Protein AF-A0A2V9H4G2-F1 (afdb_monomer_lite)

pLDDT: mean 88.77, std 8.08, range [62.53, 97.25]

Radius of gyration: 15.96 Å; chains: 1; bounding box: 32×24×52 Å

Structure (mmCIF, N/CA/C/O backbone):
data_AF-A0A2V9H4G2-F1
#
_entry.id   AF-A0A2V9H4G2-F1
#
loop_
_atom_site.group_PDB
_atom_site.id
_atom_site.type_symbol
_atom_site.label_atom_id
_atom_site.label_alt_id
_atom_site.label_comp_id
_atom_site.label_asym_id
_atom_site.label_entity_id
_atom_site.label_seq_id
_atom_site.pdbx_PDB_ins_code
_atom_site.Cartn_x
_atom_site.Cartn_y
_atom_site.Cartn_z
_atom_site.occupancy
_atom_site.B_iso_or_equiv
_atom_site.auth_seq_id
_atom_site.auth_comp_id
_atom_site.auth_asym_id
_atom_site.auth_atom_id
_atom_site.pdbx_PDB_model_num
ATOM 1 N N . MET A 1 1 ? -12.308 1.323 2.453 1.00 88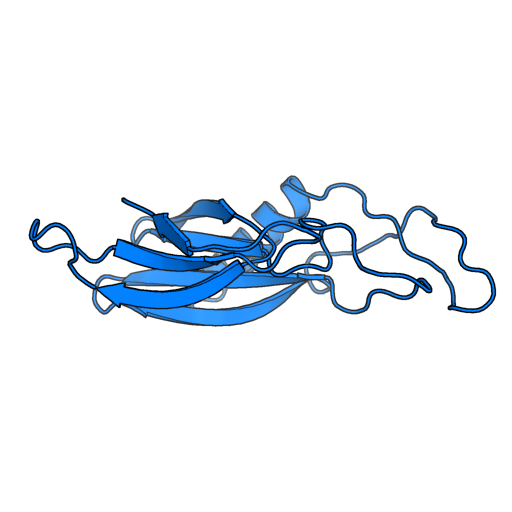.06 1 MET A N 1
ATOM 2 C CA . MET A 1 1 ? -11.497 2.512 2.791 1.00 88.06 1 MET A CA 1
ATOM 3 C C . MET A 1 1 ? -12.096 3.705 2.053 1.00 88.06 1 MET A C 1
ATOM 5 O O . MET A 1 1 ? -12.467 3.502 0.902 1.00 88.06 1 MET A O 1
ATOM 9 N N . PRO A 1 2 ? -12.248 4.880 2.686 1.00 91.94 2 PRO A N 1
ATOM 10 C CA . PRO A 1 2 ? -12.773 6.087 2.036 1.00 91.94 2 PRO A CA 1
ATOM 11 C C . PRO A 1 2 ? -11.920 6.566 0.848 1.00 91.94 2 PRO A C 1
ATOM 13 O O . PRO A 1 2 ? -10.700 6.382 0.845 1.00 91.94 2 PRO A O 1
ATOM 16 N N . SER A 1 3 ? -12.554 7.201 -0.143 1.00 92.62 3 SER A N 1
ATOM 17 C CA . SER A 1 3 ? -11.916 7.692 -1.380 1.00 92.62 3 SER A CA 1
ATOM 18 C C . SER A 1 3 ? -10.812 8.718 -1.133 1.00 92.62 3 SER A C 1
ATOM 20 O O . SER A 1 3 ? -9.764 8.685 -1.772 1.00 92.62 3 SER A O 1
ATOM 22 N N . GLU A 1 4 ? -11.022 9.603 -0.171 1.00 94.19 4 GLU A N 1
ATOM 23 C CA . GLU A 1 4 ? -10.087 10.644 0.237 1.00 94.19 4 GLU A CA 1
ATOM 24 C C . GLU A 1 4 ? -8.793 10.055 0.813 1.00 94.19 4 GLU A C 1
ATOM 26 O O . GLU A 1 4 ? -7.707 10.554 0.519 1.00 94.19 4 GLU A O 1
ATOM 31 N N . ILE A 1 5 ? -8.877 8.935 1.543 1.00 95.25 5 ILE A N 1
ATOM 32 C CA . ILE A 1 5 ? -7.691 8.223 2.039 1.00 95.25 5 ILE A CA 1
ATOM 33 C C . ILE A 1 5 ? -6.940 7.560 0.880 1.00 95.25 5 ILE A C 1
ATOM 35 O O . ILE A 1 5 ? -5.713 7.607 0.840 1.00 95.25 5 ILE A O 1
ATOM 39 N N . ILE A 1 6 ? -7.658 6.987 -0.092 1.00 95.25 6 ILE A N 1
ATOM 40 C CA . ILE A 1 6 ? -7.056 6.401 -1.300 1.00 95.25 6 ILE A CA 1
ATOM 41 C C . ILE A 1 6 ? -6.267 7.462 -2.079 1.00 95.25 6 ILE A C 1
ATOM 43 O O . ILE A 1 6 ? -5.115 7.224 -2.446 1.00 95.25 6 ILE A O 1
ATOM 47 N N . ALA A 1 7 ? -6.856 8.640 -2.294 1.00 95.44 7 ALA A N 1
ATOM 48 C CA . ALA A 1 7 ? -6.190 9.753 -2.967 1.00 95.44 7 ALA A CA 1
ATOM 49 C C . ALA A 1 7 ? -4.950 10.228 -2.188 1.00 95.44 7 ALA A C 1
ATOM 51 O O . ALA A 1 7 ? -3.868 10.357 -2.760 1.00 95.44 7 ALA A O 1
ATOM 52 N N . ALA A 1 8 ? -5.068 10.403 -0.868 1.00 95.94 8 ALA A N 1
ATOM 53 C CA . ALA A 1 8 ? -3.948 10.812 -0.023 1.00 95.94 8 ALA A CA 1
ATOM 54 C C . ALA A 1 8 ? -2.801 9.780 -0.013 1.00 95.94 8 ALA A C 1
ATOM 56 O O . ALA A 1 8 ? -1.629 10.153 -0.080 1.00 95.94 8 ALA A O 1
ATOM 57 N N . LEU A 1 9 ? -3.116 8.481 0.007 1.00 97.00 9 LEU A N 1
ATOM 58 C CA . LEU A 1 9 ? -2.132 7.400 -0.104 1.00 97.00 9 LEU A CA 1
ATOM 59 C C . LEU A 1 9 ? -1.386 7.448 -1.445 1.00 97.00 9 LEU A C 1
ATOM 61 O O . LEU A 1 9 ? -0.155 7.398 -1.472 1.00 97.00 9 LEU A O 1
ATOM 65 N N . ARG A 1 10 ? -2.110 7.618 -2.559 1.00 96.12 10 ARG A N 1
ATOM 66 C CA . ARG A 1 10 ? -1.514 7.779 -3.898 1.00 96.12 10 ARG A CA 1
ATOM 67 C C . ARG A 1 10 ? -0.588 8.990 -3.974 1.00 96.12 10 ARG A C 1
ATOM 69 O O . ARG A 1 10 ? 0.525 8.863 -4.486 1.00 96.12 10 ARG A O 1
ATOM 76 N N . GLN A 1 11 ? -0.978 10.117 -3.384 1.00 95.06 11 GLN A N 1
ATOM 77 C CA . GLN A 1 11 ? -0.121 11.301 -3.285 1.00 95.06 11 GLN A CA 1
ATOM 78 C C . GLN A 1 11 ? 1.156 11.034 -2.473 1.00 95.06 11 GLN A C 1
ATOM 80 O O . GLN A 1 11 ? 2.244 11.434 -2.893 1.00 95.06 11 GLN A O 1
ATOM 85 N N . GLN A 1 12 ? 1.065 10.331 -1.337 1.00 95.75 12 GLN A N 1
ATOM 86 C CA . GLN A 1 12 ? 2.240 9.973 -0.529 1.00 95.75 12 GLN A CA 1
ATOM 87 C C . GLN A 1 12 ? 3.194 9.042 -1.284 1.00 95.75 12 GLN A C 1
ATOM 89 O O . GLN A 1 12 ? 4.409 9.262 -1.281 1.00 95.75 12 GLN A O 1
ATOM 94 N N . PHE A 1 13 ? 2.657 8.046 -1.988 1.00 95.75 13 PHE A N 1
ATOM 95 C CA . PHE A 1 13 ? 3.443 7.169 -2.851 1.00 95.75 13 PHE A CA 1
ATOM 96 C C . PHE A 1 13 ? 4.144 7.967 -3.960 1.00 95.75 13 PHE A C 1
ATOM 98 O O . PHE A 1 13 ? 5.362 7.864 -4.125 1.00 95.75 13 PHE A O 1
ATOM 105 N N . ARG A 1 14 ? 3.411 8.837 -4.672 1.00 93.62 14 ARG A N 1
ATOM 106 C CA . ARG A 1 14 ? 3.962 9.682 -5.745 1.00 93.62 14 ARG A CA 1
ATOM 107 C C . ARG A 1 14 ? 5.051 10.623 -5.233 1.00 93.62 14 ARG A C 1
ATOM 109 O O . ARG A 1 14 ? 6.053 10.834 -5.916 1.00 93.62 14 ARG A O 1
ATOM 116 N N . LYS A 1 15 ? 4.881 11.164 -4.021 1.00 93.44 15 LYS A N 1
ATOM 117 C CA . LYS A 1 15 ? 5.867 12.027 -3.357 1.00 93.44 15 LYS A CA 1
ATOM 118 C C . LYS A 1 15 ? 7.167 11.285 -3.049 1.00 93.44 15 LYS A C 1
ATOM 120 O O . LYS A 1 15 ? 8.227 11.898 -3.187 1.00 93.44 15 LYS A O 1
ATOM 125 N N . LYS A 1 16 ? 7.089 10.008 -2.649 1.00 92.81 16 LYS A N 1
ATOM 126 C CA . LYS A 1 16 ? 8.251 9.137 -2.398 1.00 92.81 16 LYS A CA 1
ATOM 127 C C . LYS A 1 16 ? 8.951 8.750 -3.705 1.00 92.81 16 LYS A C 1
ATOM 129 O O . LYS A 1 16 ? 10.169 8.852 -3.788 1.00 92.81 16 LYS A O 1
ATOM 134 N N . PHE A 1 17 ? 8.189 8.398 -4.739 1.00 92.69 17 PHE A N 1
ATOM 135 C CA . PHE A 1 17 ? 8.709 7.935 -6.029 1.00 92.69 17 PHE A CA 1
ATOM 136 C C . PHE A 1 17 ? 8.462 8.954 -7.151 1.00 92.69 17 PHE A C 1
ATOM 138 O O . PHE A 1 17 ? 7.720 8.704 -8.097 1.00 92.69 17 PHE A O 1
ATOM 145 N N . ARG A 1 18 ? 9.058 10.147 -7.067 1.00 90.44 18 ARG A N 1
ATOM 146 C CA . ARG A 1 18 ? 8.804 11.236 -8.041 1.00 90.44 18 ARG A CA 1
ATOM 147 C C . ARG A 1 18 ? 9.167 10.878 -9.483 1.00 90.44 18 ARG A C 1
ATOM 149 O O . ARG A 1 18 ? 8.488 11.305 -10.416 1.00 90.44 18 ARG A O 1
ATOM 156 N N . SER A 1 19 ? 10.185 10.060 -9.651 1.00 86.00 19 SER A N 1
ATOM 157 C CA . SER A 1 19 ? 10.588 9.458 -10.913 1.00 86.00 19 SER A CA 1
ATOM 158 C C . SER A 1 19 ? 10.747 7.966 -10.683 1.00 86.00 19 SER A C 1
ATOM 160 O O . SER A 1 19 ? 11.181 7.549 -9.609 1.00 86.00 19 SER A O 1
ATOM 162 N N . ILE A 1 20 ? 10.362 7.179 -11.676 1.00 89.50 20 ILE A N 1
ATOM 163 C CA . ILE A 1 20 ? 10.607 5.742 -11.701 1.00 89.50 20 ILE A CA 1
ATOM 164 C C . ILE A 1 20 ? 11.228 5.414 -13.050 1.00 89.50 20 ILE A C 1
ATOM 166 O O . ILE A 1 20 ? 10.918 6.080 -14.041 1.00 89.50 20 ILE A O 1
ATOM 170 N N . ASP A 1 21 ? 12.061 4.386 -13.077 1.00 89.25 21 ASP A N 1
ATOM 171 C CA . ASP A 1 21 ? 12.600 3.838 -14.312 1.00 89.25 21 ASP A CA 1
ATOM 172 C C . ASP A 1 21 ? 11.937 2.495 -14.604 1.00 89.25 21 ASP A C 1
ATOM 174 O O . ASP A 1 21 ? 11.600 1.735 -13.694 1.00 89.25 21 ASP A O 1
ATOM 178 N N . ASN A 1 22 ? 11.708 2.216 -15.881 1.00 90.00 22 ASN A N 1
ATOM 179 C CA . ASN A 1 22 ? 11.179 0.937 -16.343 1.00 90.00 22 ASN A CA 1
ATOM 180 C C . ASN A 1 22 ? 11.726 0.637 -17.742 1.00 90.00 22 ASN A C 1
ATOM 182 O O . ASN A 1 22 ? 12.223 1.532 -18.433 1.00 90.00 22 ASN A O 1
ATOM 186 N N . CYS A 1 23 ? 11.611 -0.612 -18.179 1.00 89.25 23 CYS A N 1
ATOM 187 C CA . CYS A 1 23 ? 11.920 -0.978 -19.555 1.00 89.25 23 CYS A CA 1
ATOM 188 C C . CYS A 1 23 ? 10.699 -0.846 -20.461 1.00 89.25 23 CYS A C 1
ATOM 190 O O . CYS A 1 23 ? 9.543 -0.959 -20.047 1.00 89.25 23 CYS A O 1
ATOM 192 N N . ARG A 1 24 ? 10.965 -0.624 -21.749 1.00 86.62 24 ARG A N 1
ATOM 193 C CA . ARG A 1 24 ? 9.924 -0.634 -22.779 1.00 86.62 24 ARG A CA 1
ATOM 194 C C . ARG A 1 24 ? 9.389 -2.047 -23.013 1.00 86.62 24 ARG A C 1
ATOM 196 O O . ARG A 1 24 ? 8.180 -2.222 -23.159 1.00 86.62 24 ARG A O 1
ATOM 203 N N . ASN A 1 25 ? 10.294 -3.018 -23.077 1.00 84.19 25 ASN A N 1
ATOM 204 C CA . ASN A 1 25 ? 10.036 -4.442 -23.237 1.00 84.19 25 ASN A CA 1
ATOM 205 C C . ASN A 1 25 ? 11.227 -5.250 -22.690 1.00 84.19 25 ASN A C 1
ATOM 207 O O . ASN A 1 25 ? 12.287 -4.684 -22.405 1.00 84.19 25 ASN A O 1
ATOM 211 N N . LEU A 1 26 ? 11.020 -6.562 -22.565 1.00 82.69 26 LEU A N 1
ATOM 212 C CA . LEU A 1 26 ? 12.012 -7.504 -22.045 1.00 82.69 26 LEU A CA 1
ATOM 213 C C . LEU A 1 26 ? 13.249 -7.607 -22.951 1.00 82.69 26 LEU A C 1
ATOM 215 O O . LEU A 1 26 ? 14.351 -7.752 -22.442 1.00 82.69 26 LEU A O 1
ATOM 219 N N . ASP A 1 27 ? 13.077 -7.478 -24.270 1.00 83.31 27 ASP A N 1
ATOM 220 C CA . ASP A 1 27 ? 14.163 -7.661 -25.243 1.00 83.31 27 ASP A CA 1
ATOM 221 C C . ASP A 1 27 ? 15.198 -6.528 -25.202 1.00 83.31 27 ASP A C 1
ATOM 223 O O . ASP A 1 27 ? 16.396 -6.764 -25.330 1.00 83.31 27 ASP A O 1
ATOM 227 N N . GLU A 1 28 ? 14.743 -5.279 -25.049 1.00 85.88 28 GLU A N 1
ATOM 228 C CA . GLU A 1 28 ? 15.626 -4.113 -24.980 1.00 85.88 28 GLU A CA 1
ATOM 229 C C . GLU A 1 28 ? 16.337 -4.049 -23.624 1.00 85.88 28 GLU A C 1
ATOM 231 O O . GLU A 1 28 ? 17.509 -3.699 -23.570 1.00 85.88 28 GLU A O 1
ATOM 236 N N . ASN A 1 29 ? 15.623 -4.359 -22.536 1.00 86.06 29 ASN A N 1
ATOM 237 C CA . ASN A 1 29 ? 16.107 -4.359 -21.151 1.00 86.06 29 ASN A CA 1
ATOM 238 C C . ASN A 1 29 ? 16.941 -3.126 -20.718 1.00 86.06 29 ASN A C 1
ATOM 240 O O . ASN A 1 29 ? 17.808 -3.209 -19.851 1.00 86.06 29 ASN A O 1
ATOM 244 N N . VAL A 1 30 ? 16.683 -1.955 -21.310 1.00 87.62 30 VAL A N 1
ATOM 245 C CA . VAL A 1 30 ? 17.318 -0.686 -20.924 1.00 87.62 30 VAL A CA 1
ATOM 246 C C . VAL A 1 30 ? 16.343 0.135 -20.087 1.00 87.62 30 VAL A C 1
ATOM 248 O O . VAL A 1 30 ? 15.248 0.469 -20.551 1.00 87.62 30 VAL A O 1
ATOM 251 N N . LEU A 1 31 ? 16.740 0.462 -18.856 1.00 87.69 31 LEU A N 1
ATOM 252 C CA . LEU A 1 31 ? 15.970 1.326 -17.962 1.00 87.69 31 LEU A CA 1
ATOM 253 C C . LEU A 1 31 ? 15.886 2.744 -18.527 1.00 87.69 31 LEU A C 1
ATOM 255 O O . LEU A 1 31 ? 16.892 3.344 -18.910 1.00 87.69 31 LEU A O 1
ATOM 259 N N . LYS A 1 32 ? 14.667 3.280 -18.578 1.00 89.50 32 LYS A N 1
ATOM 260 C CA . LYS A 1 32 ? 14.387 4.647 -19.018 1.00 89.50 32 LYS A CA 1
ATOM 261 C C . LYS A 1 32 ? 13.397 5.313 -18.065 1.00 89.50 32 LYS A C 1
ATOM 263 O O . LYS A 1 32 ? 12.527 4.611 -17.538 1.00 89.50 32 LYS A O 1
ATOM 268 N N . PRO A 1 33 ? 13.454 6.652 -17.932 1.00 90.31 33 PRO A N 1
ATOM 269 C CA . PRO A 1 33 ? 12.462 7.396 -17.174 1.00 90.31 33 PRO A CA 1
ATOM 270 C C . PRO A 1 33 ? 11.053 7.061 -17.650 1.00 90.31 33 PRO A C 1
ATOM 272 O O . PRO A 1 33 ? 10.734 7.182 -18.835 1.00 90.31 33 PRO A O 1
ATOM 275 N N . TRP A 1 34 ? 10.209 6.646 -16.714 1.00 88.44 34 TRP A N 1
ATOM 276 C CA . TRP A 1 34 ? 8.845 6.231 -16.987 1.00 88.44 34 TRP A CA 1
ATOM 277 C C . TRP A 1 34 ? 7.860 7.192 -16.330 1.00 88.44 34 TRP A C 1
ATOM 279 O O . TRP A 1 34 ? 7.847 7.400 -15.113 1.00 88.44 34 TRP A O 1
ATOM 289 N N . LEU A 1 35 ? 7.013 7.795 -17.160 1.00 87.38 35 LEU A N 1
ATOM 290 C CA . LEU A 1 35 ? 5.953 8.674 -16.690 1.00 87.38 35 LEU A CA 1
ATOM 291 C C . LEU A 1 35 ? 4.799 7.838 -16.142 1.00 87.38 35 LEU A C 1
ATOM 293 O O . LEU A 1 35 ? 4.377 6.856 -16.750 1.00 87.38 35 LEU A O 1
ATOM 297 N N . TYR A 1 36 ? 4.286 8.245 -14.986 1.00 88.94 36 TYR A N 1
ATOM 298 C CA . TYR A 1 36 ? 3.118 7.627 -14.376 1.00 88.94 36 TYR A CA 1
ATOM 299 C C . TYR A 1 36 ? 2.323 8.650 -13.557 1.00 88.94 36 TYR A C 1
ATOM 301 O O . TYR A 1 36 ? 2.882 9.634 -13.042 1.00 88.94 36 TYR A O 1
ATOM 309 N N . CYS A 1 37 ? 1.014 8.426 -13.465 1.00 89.31 37 CYS A N 1
ATOM 310 C CA . CYS A 1 37 ? 0.082 9.243 -12.692 1.00 89.31 37 CYS A CA 1
ATOM 311 C C . CYS A 1 37 ? -0.322 8.558 -11.374 1.00 89.31 37 CYS A C 1
ATOM 313 O O . CYS A 1 37 ? 0.259 7.562 -10.958 1.00 89.31 37 CYS A O 1
ATOM 315 N N . GLU A 1 38 ? -1.285 9.121 -10.652 1.00 88.62 38 GLU A N 1
ATOM 316 C CA . GLU A 1 38 ? -1.764 8.528 -9.399 1.00 88.62 38 GLU A CA 1
ATOM 317 C C . GLU A 1 38 ? -2.652 7.299 -9.632 1.00 88.62 38 GLU A C 1
ATOM 319 O O . GLU A 1 38 ? -2.614 6.356 -8.843 1.00 88.62 38 GLU A O 1
ATOM 324 N N . ASP A 1 39 ? -3.405 7.269 -10.734 1.00 88.19 39 ASP A N 1
ATOM 325 C CA . ASP A 1 39 ? -4.282 6.140 -11.089 1.00 88.19 39 ASP A CA 1
ATOM 326 C C . ASP A 1 39 ? -3.511 4.888 -11.504 1.00 88.19 39 ASP A C 1
ATOM 328 O O . ASP A 1 39 ? -3.997 3.766 -11.386 1.00 88.19 39 ASP A O 1
ATOM 332 N N . ASP A 1 40 ? -2.265 5.093 -11.899 1.00 89.88 40 ASP A N 1
ATOM 333 C CA . ASP A 1 40 ? -1.274 4.066 -12.154 1.00 89.88 40 ASP A CA 1
ATOM 334 C C . ASP A 1 40 ? -0.810 3.340 -10.870 1.00 89.88 40 ASP A C 1
ATOM 336 O O . ASP A 1 40 ? -0.209 2.259 -10.924 1.00 89.88 40 ASP A O 1
ATOM 340 N N . ILE A 1 41 ? -1.063 3.912 -9.695 1.00 93.62 41 ILE A N 1
ATOM 341 C CA . ILE A 1 41 ? -0.664 3.331 -8.415 1.00 93.62 41 ILE A CA 1
ATOM 342 C C . ILE A 1 41 ? -1.775 2.396 -7.935 1.00 93.62 41 ILE A C 1
ATOM 344 O O . ILE A 1 41 ? -2.902 2.814 -7.636 1.00 93.62 41 ILE A O 1
ATOM 348 N N . SER A 1 42 ? -1.435 1.113 -7.833 1.00 92.94 42 SER A N 1
ATOM 349 C CA . SER A 1 42 ? -2.342 0.086 -7.338 1.00 92.94 42 SER A CA 1
ATOM 350 C C . SER A 1 42 ? -2.321 0.030 -5.814 1.00 92.94 42 SER A C 1
ATOM 352 O O . SER A 1 42 ? -1.265 0.137 -5.186 1.00 92.94 42 SER A O 1
ATOM 354 N N . ILE A 1 43 ? -3.503 -0.162 -5.233 1.00 93.44 43 ILE A N 1
ATOM 355 C CA . ILE A 1 43 ? -3.666 -0.541 -3.832 1.00 93.44 43 ILE A CA 1
ATOM 356 C C . ILE A 1 43 ? -3.968 -2.035 -3.826 1.00 93.44 43 ILE A C 1
ATOM 358 O O . ILE A 1 43 ? -4.941 -2.476 -4.436 1.00 93.44 43 ILE A O 1
ATOM 362 N N . GLY A 1 44 ? -3.086 -2.803 -3.194 1.00 92.44 44 GLY A N 1
ATOM 363 C CA . GLY A 1 44 ? -3.208 -4.245 -3.049 1.00 92.44 44 GLY A CA 1
ATOM 364 C C . GLY A 1 44 ? -4.040 -4.594 -1.822 1.00 92.44 44 GLY A C 1
ATOM 365 O O . GLY A 1 44 ? -5.231 -4.295 -1.739 1.00 92.44 44 GLY A O 1
ATOM 366 N N . LYS A 1 45 ? -3.407 -5.251 -0.850 1.00 94.50 45 LYS A N 1
ATOM 367 C CA . LYS A 1 45 ? -4.062 -5.630 0.402 1.00 94.50 45 LYS A CA 1
ATOM 368 C C . LYS A 1 45 ? -4.348 -4.417 1.276 1.00 94.50 45 LYS A C 1
ATOM 370 O O . LYS A 1 45 ? -3.531 -3.507 1.396 1.00 94.50 45 LYS A O 1
ATOM 375 N N . VAL A 1 46 ? -5.499 -4.453 1.937 1.00 95.88 46 VAL A N 1
ATOM 376 C CA . VAL A 1 46 ? -5.918 -3.438 2.899 1.00 95.88 46 VAL A CA 1
ATOM 377 C C . VAL A 1 46 ? -6.515 -4.123 4.117 1.00 95.88 46 VAL A C 1
ATOM 379 O O . VAL A 1 46 ? -7.387 -4.979 3.981 1.00 95.88 46 VAL A O 1
ATOM 382 N N . TYR A 1 47 ? -6.094 -3.687 5.298 1.00 95.19 47 TYR A N 1
ATOM 383 C CA . TYR A 1 47 ? -6.660 -4.092 6.578 1.00 95.19 47 TYR A CA 1
ATOM 384 C C . TYR A 1 47 ? -7.204 -2.869 7.303 1.00 95.19 47 TYR A C 1
ATOM 386 O O . TYR A 1 47 ? -6.670 -1.768 7.164 1.00 95.19 47 TYR A O 1
ATOM 394 N N . CYS A 1 48 ? -8.281 -3.063 8.056 1.00 94.56 48 CYS A N 1
ATOM 395 C CA . CYS A 1 48 ? -8.953 -2.011 8.802 1.00 94.56 48 CYS A CA 1
ATOM 396 C C . CYS A 1 48 ? -9.173 -2.472 10.242 1.00 94.56 48 CYS A C 1
ATOM 398 O O . CYS A 1 48 ? -9.583 -3.612 10.461 1.00 94.56 48 CYS A O 1
ATOM 400 N N . SER A 1 49 ? -8.942 -1.590 11.213 1.00 92.19 49 SER A N 1
ATOM 401 C CA . SER A 1 49 ? -9.342 -1.829 12.600 1.00 92.19 49 SER A CA 1
ATOM 402 C C . SER A 1 49 ? -10.688 -1.176 12.907 1.00 92.19 49 SER A C 1
ATOM 404 O O . SER A 1 49 ? -11.071 -0.172 12.307 1.00 92.19 49 SER A O 1
ATOM 406 N N . GLN A 1 50 ? -11.380 -1.680 13.930 1.00 89.25 50 GLN A N 1
ATOM 407 C CA . GLN A 1 50 ? -12.618 -1.065 14.428 1.00 89.25 50 GLN A CA 1
ATOM 408 C C . GLN A 1 50 ? -12.413 0.368 14.953 1.00 89.25 50 GLN A C 1
ATOM 410 O O . GLN A 1 50 ? -13.368 1.127 15.066 1.00 89.25 50 GLN A O 1
ATOM 415 N N . LYS A 1 51 ? -11.165 0.750 15.258 1.00 90.62 51 LYS A N 1
ATOM 416 C CA . LYS A 1 51 ? -10.794 2.085 15.744 1.00 90.62 51 LYS A CA 1
ATOM 417 C C . LYS A 1 51 ? -10.434 3.056 14.610 1.00 90.62 51 LYS A C 1
ATOM 419 O O . LYS A 1 51 ? -9.917 4.126 14.901 1.00 90.62 51 LYS A O 1
ATOM 424 N N . GLY A 1 52 ? -10.659 2.689 13.344 1.00 92.56 52 GLY A N 1
ATOM 425 C CA . GLY A 1 52 ? -10.416 3.557 12.184 1.00 92.56 52 GLY A CA 1
ATOM 426 C C . GLY A 1 52 ? -8.972 3.568 11.671 1.00 92.56 52 GLY A C 1
ATOM 427 O O . GLY A 1 52 ? -8.596 4.489 10.953 1.00 92.56 52 GLY A O 1
ATOM 428 N N . TRP A 1 53 ? -8.158 2.573 12.038 1.00 94.75 53 TRP A N 1
ATOM 429 C CA . TRP A 1 53 ? -6.819 2.401 11.461 1.00 94.75 53 TRP A CA 1
ATOM 430 C C . TRP A 1 53 ? -6.903 1.697 10.122 1.00 94.75 53 TRP A C 1
ATOM 432 O O . TRP A 1 53 ? -7.659 0.733 10.004 1.00 94.75 53 TRP A O 1
ATOM 442 N N . PHE A 1 54 ? -6.058 2.092 9.171 1.00 96.38 54 PHE A N 1
ATOM 443 C CA . PHE A 1 54 ? -5.838 1.322 7.950 1.00 96.38 54 PHE A CA 1
ATOM 444 C C . PHE A 1 54 ? -4.375 0.925 7.806 1.00 96.38 54 PHE A C 1
ATOM 446 O O . PHE A 1 54 ? -3.481 1.709 8.104 1.00 96.38 54 PHE A O 1
ATOM 453 N N . VAL A 1 55 ? -4.140 -0.278 7.294 1.00 96.94 55 VAL A N 1
ATOM 454 C CA . VAL A 1 55 ? -2.829 -0.728 6.818 1.00 96.94 55 VAL A CA 1
ATOM 455 C C . VAL A 1 55 ? -3.004 -1.099 5.355 1.00 96.94 55 VAL A C 1
ATOM 457 O O . VAL A 1 55 ? -3.849 -1.936 5.039 1.00 96.94 55 VAL A O 1
ATOM 460 N N . ALA A 1 56 ? -2.263 -0.448 4.463 1.00 97.25 56 ALA A N 1
ATOM 461 C CA . ALA A 1 56 ? -2.443 -0.571 3.023 1.00 97.25 56 ALA A CA 1
ATOM 462 C C . ALA A 1 56 ? -1.127 -0.900 2.318 1.00 97.25 56 ALA A C 1
ATOM 464 O O . ALA A 1 56 ? -0.102 -0.260 2.553 1.00 97.25 56 ALA A O 1
ATOM 465 N N . GLU A 1 57 ? -1.191 -1.882 1.427 1.00 96.19 57 GLU A N 1
ATOM 466 C CA . GLU A 1 57 ? -0.143 -2.214 0.471 1.00 96.19 57 GLU A CA 1
ATOM 467 C C . GLU A 1 57 ? -0.342 -1.389 -0.801 1.00 96.19 57 GLU A C 1
ATOM 469 O O . GLU A 1 57 ? -1.427 -1.384 -1.388 1.00 96.19 57 GLU A O 1
ATOM 474 N N . MET A 1 58 ? 0.713 -0.730 -1.258 1.00 95.38 58 MET A N 1
ATOM 475 C CA . MET A 1 58 ? 0.738 0.030 -2.499 1.00 95.38 58 MET A CA 1
ATOM 476 C C . MET A 1 58 ? 1.873 -0.449 -3.393 1.00 95.38 58 MET A C 1
ATOM 478 O O . MET A 1 58 ? 2.949 -0.778 -2.903 1.00 95.38 58 MET A O 1
ATOM 482 N N . LYS A 1 59 ? 1.661 -0.445 -4.707 1.00 92.19 59 LYS A N 1
ATOM 483 C CA . LYS A 1 59 ? 2.726 -0.690 -5.689 1.00 92.19 59 LYS A CA 1
ATOM 484 C C . LYS A 1 59 ? 2.370 -0.102 -7.043 1.00 92.19 59 LYS A C 1
ATOM 486 O O . LYS A 1 59 ? 1.188 0.022 -7.387 1.00 92.19 59 LYS A O 1
ATOM 491 N N . ARG A 1 60 ? 3.380 0.205 -7.850 1.00 88.75 60 ARG A N 1
ATOM 492 C CA . ARG A 1 60 ? 3.175 0.460 -9.272 1.00 88.75 60 ARG A CA 1
ATOM 493 C C . ARG A 1 60 ? 2.873 -0.862 -9.975 1.00 88.75 60 ARG A C 1
ATOM 495 O O . ARG A 1 60 ? 3.553 -1.862 -9.760 1.00 88.75 60 ARG A O 1
ATOM 502 N N . ALA A 1 61 ? 1.831 -0.862 -10.800 1.00 69.00 61 ALA A N 1
ATOM 503 C CA . ALA A 1 61 ? 1.542 -1.993 -11.666 1.00 69.00 61 ALA A CA 1
ATOM 504 C C . ALA A 1 61 ? 2.639 -2.147 -12.737 1.00 69.00 61 ALA A C 1
ATOM 506 O O . ALA A 1 61 ? 3.090 -1.153 -13.299 1.00 69.00 61 ALA A O 1
ATOM 507 N N . GLU A 1 62 ? 3.009 -3.399 -13.018 1.00 80.06 62 GLU A N 1
ATOM 508 C CA . GLU A 1 62 ? 3.865 -3.838 -14.134 1.00 80.06 62 GLU A CA 1
ATOM 509 C C . GLU A 1 62 ? 5.325 -3.344 -14.129 1.00 80.06 62 GLU A C 1
ATOM 511 O O . GLU A 1 62 ? 5.664 -2.269 -14.630 1.00 80.06 62 GLU A O 1
ATOM 516 N N . TYR A 1 63 ? 6.224 -4.214 -13.669 1.00 85.44 63 TYR A N 1
ATOM 517 C CA . TYR A 1 63 ? 7.651 -4.139 -13.984 1.00 85.44 63 TYR A CA 1
ATOM 518 C C . TYR A 1 63 ? 7.919 -4.859 -15.314 1.00 85.44 63 TYR A C 1
ATOM 520 O O . TYR A 1 63 ? 7.392 -5.952 -15.525 1.00 85.44 63 TYR A O 1
ATOM 528 N N . ARG A 1 64 ? 8.672 -4.237 -16.230 1.00 86.75 64 ARG A N 1
ATOM 529 C CA . ARG A 1 64 ? 8.803 -4.695 -17.631 1.00 86.75 64 ARG A CA 1
ATOM 530 C C . ARG A 1 64 ? 10.228 -5.053 -18.052 1.00 86.75 64 ARG A C 1
ATOM 532 O O . ARG A 1 64 ? 10.440 -5.379 -19.218 1.00 86.75 64 ARG A O 1
ATOM 539 N N . SER A 1 65 ? 11.188 -4.934 -17.147 1.00 84.62 65 SER A N 1
ATOM 540 C CA . SER A 1 65 ? 12.585 -5.306 -17.378 1.00 84.62 65 SER A CA 1
ATOM 541 C C . SER A 1 65 ? 12.789 -6.801 -17.148 1.00 84.62 65 SER A C 1
ATOM 543 O O . SER A 1 65 ? 12.044 -7.421 -16.388 1.00 84.62 65 SER A O 1
ATOM 545 N N . ASP A 1 66 ? 13.808 -7.367 -17.788 1.00 78.75 66 ASP A N 1
ATOM 546 C CA . ASP A 1 66 ? 14.290 -8.708 -17.473 1.00 78.75 66 ASP A CA 1
ATOM 547 C C . ASP A 1 66 ? 15.261 -8.621 -16.288 1.00 78.75 66 ASP A C 1
ATOM 549 O O . ASP A 1 66 ? 16.324 -7.999 -16.377 1.00 78.75 66 ASP A O 1
ATOM 553 N N . GLY A 1 67 ? 14.855 -9.189 -15.154 1.00 71.25 67 GLY A N 1
ATOM 554 C CA . GLY A 1 67 ? 15.621 -9.173 -13.913 1.00 71.25 67 GLY A CA 1
ATOM 555 C C . GLY A 1 67 ? 14.747 -9.069 -12.660 1.00 71.25 67 GLY A C 1
ATOM 556 O O . GLY A 1 67 ? 13.549 -8.786 -12.741 1.00 71.25 67 GLY A O 1
ATOM 557 N N . PRO A 1 68 ? 15.322 -9.330 -11.474 1.00 66.94 68 PRO A N 1
ATOM 558 C CA . PRO A 1 68 ? 14.612 -9.139 -10.220 1.00 66.94 68 PRO A CA 1
ATOM 559 C C . PRO A 1 68 ? 14.372 -7.646 -9.970 1.00 66.94 68 PRO A C 1
ATOM 561 O O . PRO A 1 68 ? 15.237 -6.815 -10.239 1.00 66.94 68 PRO A O 1
ATOM 564 N N . ILE A 1 69 ? 13.217 -7.310 -9.398 1.00 68.94 69 ILE A N 1
ATOM 565 C CA . ILE A 1 69 ? 12.993 -5.970 -8.849 1.00 68.94 69 ILE A CA 1
ATOM 566 C C . ILE A 1 69 ? 14.000 -5.767 -7.710 1.00 68.94 69 ILE A C 1
ATOM 568 O O . ILE A 1 69 ? 14.113 -6.609 -6.813 1.00 68.94 69 ILE A O 1
ATOM 572 N N . GLU A 1 70 ? 14.753 -4.667 -7.755 1.00 67.75 70 GLU A N 1
ATOM 573 C CA . GLU A 1 70 ? 15.633 -4.291 -6.651 1.00 67.75 70 GLU A CA 1
ATOM 574 C C . GLU A 1 70 ? 14.802 -4.017 -5.394 1.00 67.75 70 GLU A C 1
ATOM 576 O O . GLU A 1 70 ? 13.858 -3.224 -5.418 1.00 67.75 70 GLU A O 1
ATOM 581 N N . GLY A 1 71 ? 15.174 -4.680 -4.296 1.00 68.12 71 GLY A N 1
ATOM 582 C CA . GLY A 1 71 ? 14.406 -4.682 -3.057 1.00 68.12 71 GLY A CA 1
ATOM 583 C C . GLY A 1 71 ? 14.132 -3.277 -2.522 1.00 68.12 71 GLY A C 1
ATOM 584 O O . GLY A 1 71 ? 15.030 -2.573 -2.072 1.00 68.12 71 GLY A O 1
ATOM 585 N N . GLY A 1 72 ? 12.857 -2.914 -2.515 1.00 75.56 72 GLY A N 1
ATOM 586 C CA . GLY A 1 72 ? 12.296 -1.704 -1.938 1.00 75.56 72 GLY A CA 1
ATOM 587 C C . GLY A 1 72 ? 11.842 -0.644 -2.941 1.00 75.56 72 GLY A C 1
ATOM 588 O O . GLY A 1 72 ? 11.345 0.405 -2.515 1.00 75.56 72 GLY A O 1
ATOM 589 N N . GLY A 1 73 ? 11.959 -0.910 -4.245 1.00 87.62 73 GLY A N 1
ATOM 590 C CA . GLY A 1 73 ? 11.540 -0.005 -5.315 1.00 87.62 73 GLY A CA 1
ATOM 591 C C . GLY A 1 73 ? 10.015 0.137 -5.472 1.00 87.62 73 GLY A C 1
ATOM 592 O O . GLY A 1 73 ? 9.241 -0.593 -4.858 1.00 87.62 73 GLY A O 1
ATOM 593 N N . PRO A 1 74 ? 9.539 1.046 -6.344 1.00 90.56 74 PRO A N 1
ATOM 594 C CA . PRO A 1 74 ? 8.108 1.338 -6.535 1.00 90.56 74 PRO A CA 1
ATOM 595 C C . PRO A 1 74 ? 7.281 0.139 -7.033 1.00 90.56 74 PRO A C 1
ATOM 597 O O . PRO A 1 74 ? 6.053 0.180 -6.981 1.00 90.56 74 PRO A O 1
ATOM 600 N N . PHE A 1 75 ? 7.932 -0.909 -7.536 1.00 89.50 75 PHE A N 1
ATOM 601 C CA . PHE A 1 75 ? 7.290 -2.136 -8.007 1.00 89.50 75 PHE A CA 1
ATOM 602 C C . PHE A 1 75 ? 7.141 -3.197 -6.904 1.00 89.50 75 PHE A C 1
ATOM 604 O O . PHE A 1 75 ? 6.333 -4.115 -7.051 1.00 89.50 75 PHE A O 1
ATOM 611 N N . ASP A 1 76 ? 7.854 -3.041 -5.785 1.00 89.19 76 ASP A N 1
ATOM 612 C CA . ASP A 1 76 ? 7.660 -3.859 -4.592 1.00 89.19 76 ASP A CA 1
ATOM 613 C C . ASP A 1 76 ? 6.470 -3.381 -3.767 1.00 89.19 76 ASP A C 1
ATOM 615 O O . ASP A 1 76 ? 6.052 -2.224 -3.842 1.00 89.19 76 ASP A O 1
ATOM 619 N N . ALA A 1 77 ? 5.963 -4.275 -2.917 1.00 90.56 77 ALA A N 1
ATOM 620 C CA . ALA A 1 77 ? 4.968 -3.940 -1.910 1.00 90.56 77 ALA A CA 1
ATOM 621 C C . ALA A 1 77 ? 5.493 -2.822 -0.995 1.00 90.56 77 ALA A C 1
ATOM 623 O O . ALA A 1 77 ? 6.463 -3.025 -0.266 1.00 90.56 77 ALA A O 1
ATOM 624 N N . GLN A 1 78 ? 4.840 -1.664 -1.025 1.00 94.38 78 GLN A N 1
ATOM 625 C CA . GLN A 1 78 ? 5.078 -0.526 -0.141 1.00 94.38 78 GLN A CA 1
ATOM 626 C C . GLN A 1 78 ? 3.967 -0.479 0.908 1.00 94.38 78 GLN A C 1
ATOM 628 O O . GLN A 1 78 ? 2.797 -0.335 0.550 1.00 94.38 78 GLN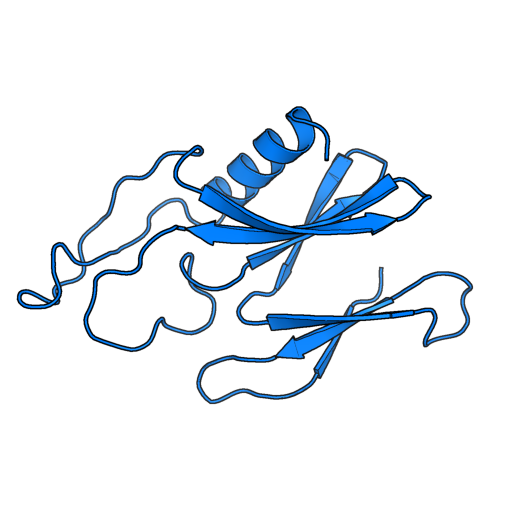 A O 1
ATOM 633 N N . TRP A 1 79 ? 4.303 -0.585 2.192 1.00 96.31 79 TRP A N 1
ATOM 634 C CA . TRP A 1 79 ? 3.306 -0.587 3.260 1.00 96.31 79 TRP A CA 1
ATOM 635 C C . TRP A 1 79 ? 3.167 0.779 3.915 1.00 96.31 79 TRP A C 1
ATOM 637 O O . TRP A 1 79 ? 4.144 1.418 4.302 1.00 96.31 79 TRP A O 1
ATOM 647 N N . TYR A 1 80 ? 1.918 1.199 4.077 1.00 97.19 80 TYR A N 1
ATOM 648 C CA . TYR A 1 80 ? 1.547 2.431 4.754 1.00 97.19 80 TYR A CA 1
ATOM 649 C C . TYR A 1 80 ? 0.543 2.137 5.859 1.00 97.19 80 TYR A C 1
ATOM 651 O O . TYR A 1 80 ? -0.325 1.273 5.713 1.00 97.19 80 TYR A O 1
ATOM 659 N N . VAL A 1 81 ? 0.631 2.902 6.941 1.00 96.81 81 VAL A N 1
ATOM 660 C CA . VAL A 1 81 ? -0.393 2.965 7.978 1.00 96.81 81 VAL A CA 1
ATOM 661 C C . VAL A 1 81 ? -1.099 4.315 7.915 1.00 96.81 81 VAL A C 1
ATOM 663 O O . VAL A 1 81 ? -0.469 5.355 7.711 1.00 96.81 81 VAL A O 1
ATOM 666 N N . VAL A 1 82 ? -2.418 4.287 8.078 1.00 97.06 82 VAL A N 1
ATOM 667 C CA . VAL A 1 82 ? -3.272 5.467 8.168 1.00 97.06 82 VAL A CA 1
ATOM 668 C C . VAL A 1 82 ? -3.910 5.499 9.545 1.00 97.06 82 VAL A C 1
ATOM 670 O O . VAL A 1 82 ? -4.574 4.546 9.964 1.00 97.06 82 VAL A O 1
ATOM 673 N N . GLU A 1 83 ? -3.698 6.607 10.239 1.00 94.94 83 GLU A N 1
ATOM 674 C CA . GLU A 1 83 ? -4.263 6.871 11.553 1.00 94.94 83 GLU A CA 1
ATOM 675 C C . GLU A 1 83 ? -5.730 7.337 11.434 1.00 94.94 83 GLU A C 1
ATOM 677 O O . GLU A 1 83 ? -6.107 7.905 10.409 1.00 94.94 83 GLU A O 1
ATOM 682 N N . PRO A 1 84 ? -6.564 7.208 12.483 1.00 93.94 84 PRO A N 1
ATOM 683 C CA . PRO A 1 84 ? -7.942 7.700 12.503 1.00 93.94 84 PRO A CA 1
ATOM 684 C C . PRO A 1 84 ? -8.046 9.208 12.281 1.00 93.94 84 PRO A C 1
ATOM 686 O O . PRO A 1 84 ? -9.080 9.700 11.847 1.00 93.94 84 PRO A O 1
ATOM 689 N N . THR A 1 85 ? -6.971 9.944 12.573 1.00 94.38 85 THR A N 1
ATOM 690 C CA . THR A 1 85 ? -6.837 11.381 12.300 1.00 94.38 85 THR A CA 1
ATOM 691 C C . THR A 1 85 ? -6.603 11.691 10.818 1.00 94.38 85 THR A C 1
ATOM 693 O O . THR A 1 85 ? -6.615 12.856 10.433 1.00 94.38 85 THR A O 1
ATOM 696 N N . GLY A 1 86 ? -6.362 10.673 9.987 1.00 92.81 86 GLY A N 1
ATOM 697 C CA . GLY A 1 86 ? -5.988 10.800 8.579 1.00 92.81 86 GLY A CA 1
ATOM 698 C C . GLY A 1 86 ? -4.484 10.950 8.340 1.00 92.81 86 GLY A C 1
ATOM 699 O O . GLY A 1 86 ? -4.065 11.045 7.188 1.00 92.81 86 GLY A O 1
ATOM 700 N N . ALA A 1 87 ? -3.654 10.959 9.390 1.00 95.94 87 ALA A N 1
ATOM 701 C CA . ALA A 1 87 ? -2.203 10.977 9.228 1.00 95.94 87 ALA A CA 1
ATOM 702 C C . ALA A 1 87 ? -1.720 9.683 8.548 1.00 95.94 87 ALA A C 1
ATOM 704 O O . ALA A 1 87 ? -2.188 8.592 8.867 1.00 95.94 87 ALA A O 1
ATOM 705 N N . ILE A 1 88 ? -0.784 9.803 7.604 1.00 97.06 88 ILE A N 1
ATOM 706 C CA . ILE A 1 88 ? -0.243 8.671 6.840 1.00 97.06 88 ILE A CA 1
ATOM 707 C C . ILE A 1 88 ? 1.240 8.527 7.159 1.00 97.06 88 ILE A C 1
ATOM 709 O O . ILE A 1 88 ? 1.998 9.492 7.039 1.00 97.06 88 ILE A O 1
ATOM 713 N N . ARG A 1 89 ? 1.662 7.310 7.504 1.00 95.75 89 ARG A N 1
ATOM 714 C CA . ARG A 1 89 ? 3.071 6.953 7.693 1.00 95.75 89 ARG A CA 1
ATOM 715 C C . ARG A 1 89 ? 3.451 5.803 6.772 1.00 95.75 89 ARG A C 1
ATOM 717 O O . ARG A 1 89 ? 2.700 4.844 6.622 1.00 95.75 89 ARG A O 1
ATOM 724 N N . PHE A 1 90 ? 4.622 5.908 6.158 1.00 95.50 90 PHE A N 1
ATOM 725 C CA . PHE A 1 90 ? 5.270 4.775 5.503 1.00 95.50 90 PHE A CA 1
ATOM 726 C C . PHE A 1 90 ? 5.858 3.863 6.585 1.00 95.50 90 PHE A C 1
ATOM 728 O O . PHE A 1 90 ? 6.493 4.372 7.507 1.00 95.50 90 PHE A O 1
ATOM 735 N N . LEU A 1 91 ? 5.617 2.556 6.481 1.00 94.12 91 LEU A N 1
ATOM 736 C CA . LEU A 1 91 ? 6.210 1.552 7.363 1.00 94.12 91 LEU A CA 1
ATOM 737 C C . LEU A 1 91 ? 7.530 1.083 6.757 1.00 94.12 91 LEU A C 1
ATOM 739 O O . LEU A 1 91 ? 8.584 1.591 7.120 1.00 94.12 91 LEU A O 1
ATOM 743 N N . ASP A 1 92 ? 7.456 0.185 5.777 1.00 92.69 92 ASP A N 1
ATOM 744 C CA . ASP A 1 92 ? 8.598 -0.206 4.960 1.00 92.69 92 ASP A CA 1
ATOM 745 C C . ASP A 1 92 ? 8.131 -0.894 3.659 1.00 92.69 92 ASP A C 1
ATOM 747 O O . ASP A 1 92 ? 6.930 -0.987 3.377 1.00 92.69 92 ASP A O 1
ATOM 751 N N . SER A 1 93 ? 9.071 -1.369 2.846 1.00 91.62 93 SER A N 1
ATOM 752 C CA . SER A 1 93 ? 8.832 -2.038 1.567 1.00 91.62 93 SER A CA 1
ATOM 753 C C . SER A 1 93 ? 9.376 -3.465 1.520 1.00 91.62 93 SER A C 1
ATOM 755 O O . SER A 1 93 ? 10.121 -3.892 2.399 1.00 91.62 93 SER A O 1
ATOM 757 N N . GLY A 1 94 ? 8.988 -4.254 0.513 1.00 86.56 94 GLY A N 1
ATOM 758 C CA . GLY A 1 94 ? 9.483 -5.632 0.366 1.00 86.56 94 GLY A CA 1
ATOM 759 C C . GLY A 1 94 ? 9.149 -6.501 1.584 1.00 86.56 94 GLY A C 1
ATOM 760 O O . GLY A 1 94 ? 9.964 -7.286 2.061 1.00 86.56 94 GLY A O 1
ATOM 761 N N . MET A 1 95 ? 7.960 -6.300 2.148 1.00 89.88 95 MET A N 1
ATOM 762 C CA . MET A 1 95 ? 7.463 -7.038 3.303 1.00 89.88 95 MET A CA 1
ATOM 763 C C . MET A 1 95 ? 6.083 -7.606 3.010 1.00 89.88 95 MET A C 1
ATOM 765 O O . MET A 1 95 ? 5.347 -7.118 2.149 1.00 89.88 95 MET A O 1
ATOM 769 N N . ARG A 1 96 ? 5.692 -8.612 3.784 1.00 90.44 96 ARG A N 1
ATOM 770 C CA . ARG A 1 96 ? 4.334 -9.147 3.808 1.00 90.44 96 ARG A CA 1
ATOM 771 C C . ARG A 1 96 ? 3.805 -9.064 5.232 1.00 90.44 96 ARG A C 1
ATOM 773 O O . ARG A 1 96 ? 4.446 -9.586 6.138 1.00 90.44 96 ARG A O 1
ATOM 780 N N . LEU A 1 97 ? 2.635 -8.449 5.417 1.00 93.25 97 LEU A N 1
ATOM 781 C CA . LEU A 1 97 ? 1.944 -8.498 6.706 1.00 93.25 97 LEU A CA 1
ATOM 782 C C . LEU A 1 97 ? 1.598 -9.957 7.034 1.00 93.25 97 LEU A C 1
ATOM 784 O O . LEU A 1 97 ? 0.989 -10.650 6.207 1.00 93.25 97 LEU A O 1
ATOM 788 N N . VAL A 1 98 ? 2.020 -10.404 8.214 1.00 94.50 98 VAL A N 1
ATOM 789 C CA . VAL A 1 98 ? 1.798 -11.756 8.738 1.00 94.50 98 VAL A CA 1
ATOM 790 C C . VAL A 1 98 ? 0.639 -11.741 9.716 1.00 94.50 98 VAL A C 1
ATOM 792 O O . VAL A 1 98 ? -0.281 -12.539 9.558 1.00 94.50 98 VAL A O 1
ATOM 795 N N . ASP A 1 99 ? 0.684 -10.833 10.690 1.00 93.19 99 ASP A N 1
ATOM 796 C CA . ASP A 1 99 ? -0.294 -10.782 11.770 1.00 93.19 99 ASP A CA 1
ATOM 797 C C . ASP A 1 99 ? -0.392 -9.387 12.407 1.00 93.19 99 ASP A C 1
ATOM 799 O O . ASP A 1 99 ? 0.459 -8.522 12.178 1.00 93.19 99 ASP A O 1
ATOM 803 N N . ALA A 1 100 ? -1.434 -9.183 13.211 1.00 93.31 100 ALA A N 1
ATOM 804 C CA . ALA A 1 100 ? -1.586 -8.033 14.086 1.00 93.31 100 ALA A CA 1
ATOM 805 C C . ALA A 1 100 ? -2.118 -8.471 15.458 1.00 93.31 100 ALA A C 1
ATOM 807 O O . ALA A 1 100 ? -3.160 -9.121 15.542 1.00 93.31 100 ALA A O 1
ATOM 808 N N . GLY A 1 101 ? -1.437 -8.077 16.533 1.00 91.19 101 GLY A N 1
ATOM 809 C CA . GLY A 1 101 ? -1.756 -8.526 17.889 1.00 91.19 101 GLY A CA 1
ATOM 810 C C . GLY A 1 101 ? -1.070 -7.687 18.959 1.00 91.19 101 GLY A C 1
ATOM 811 O O . GLY A 1 101 ? -0.174 -6.921 18.639 1.00 91.19 101 GLY A O 1
ATOM 812 N N . ASP A 1 102 ? -1.532 -7.812 20.202 1.00 93.38 102 ASP A N 1
ATOM 813 C CA . ASP A 1 102 ? -0.944 -7.161 21.382 1.00 93.38 102 ASP A CA 1
ATOM 814 C C . ASP A 1 102 ? 0.187 -8.039 21.939 1.00 93.38 102 ASP A C 1
ATOM 816 O O . ASP A 1 102 ? -0.035 -8.958 22.736 1.00 93.38 102 ASP A O 1
ATOM 820 N N . TYR A 1 103 ? 1.389 -7.833 21.416 1.00 93.50 103 TYR A N 1
ATOM 821 C CA . TYR A 1 103 ? 2.566 -8.645 21.698 1.00 93.50 103 TYR A CA 1
ATOM 822 C C . TYR A 1 103 ? 3.346 -8.144 22.917 1.00 93.50 103 TYR A C 1
ATOM 824 O O . TYR A 1 103 ? 4.040 -8.944 23.555 1.00 93.50 103 TYR A O 1
ATOM 832 N N . ASP A 1 104 ? 3.215 -6.862 23.273 1.00 93.88 104 ASP A N 1
ATOM 833 C CA . ASP A 1 104 ? 3.862 -6.261 24.446 1.00 93.88 104 ASP A CA 1
ATOM 834 C C . ASP A 1 104 ? 2.934 -6.086 25.667 1.00 93.88 104 ASP A C 1
ATOM 836 O O . ASP A 1 104 ? 3.417 -5.819 26.772 1.00 93.88 104 ASP A O 1
ATOM 840 N N . ARG A 1 105 ? 1.636 -6.381 25.510 1.00 93.31 105 ARG A N 1
ATOM 841 C CA . ARG A 1 105 ? 0.578 -6.329 26.536 1.00 93.31 105 ARG A CA 1
ATOM 842 C C . ARG A 1 105 ? 0.215 -4.913 26.982 1.00 93.31 105 ARG A C 1
ATOM 844 O O . ARG A 1 105 ? -0.229 -4.736 28.122 1.00 93.31 105 ARG A O 1
ATOM 851 N N . ASP A 1 106 ? 0.379 -3.911 26.121 1.00 94.06 106 ASP A N 1
ATOM 852 C CA . ASP A 1 106 ? -0.020 -2.528 26.406 1.00 94.06 106 ASP A CA 1
ATOM 853 C C . ASP A 1 106 ? -1.505 -2.228 26.083 1.00 94.06 106 ASP A C 1
ATOM 855 O O . ASP A 1 106 ? -2.005 -1.130 26.367 1.00 94.06 106 ASP A O 1
ATOM 859 N N . GLY A 1 107 ? -2.239 -3.203 25.534 1.00 88.81 107 GLY A N 1
ATOM 860 C CA . GLY A 1 107 ? -3.639 -3.065 25.127 1.00 88.81 107 GLY A CA 1
ATOM 861 C C . GLY A 1 107 ? -3.832 -2.457 23.732 1.00 88.81 107 GLY A C 1
ATOM 862 O O . GLY A 1 107 ? -4.969 -2.131 23.347 1.00 88.81 107 GLY 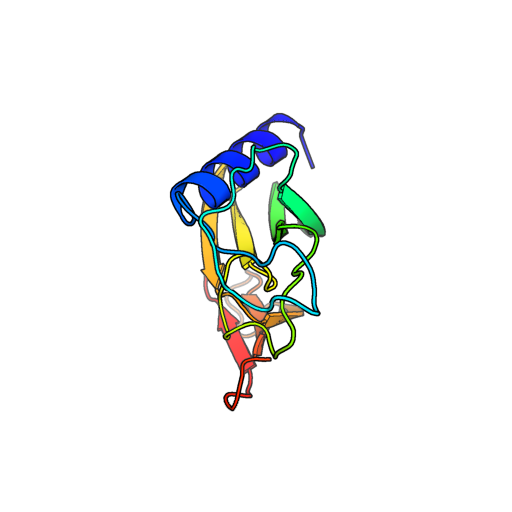A O 1
ATOM 863 N N . LYS A 1 108 ? -2.757 -2.269 22.966 1.00 87.50 108 LYS A N 1
ATOM 864 C CA . LYS A 1 108 ? -2.759 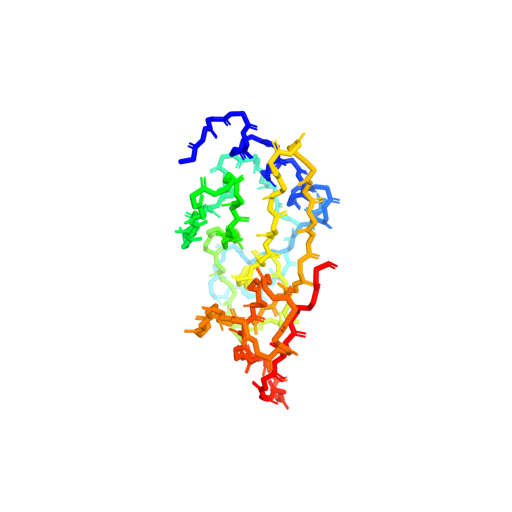-1.903 21.546 1.00 87.50 108 LYS A CA 1
ATOM 865 C C . LYS A 1 108 ? -2.264 -3.092 20.725 1.00 87.50 108 LYS A C 1
ATOM 867 O O . LYS A 1 108 ? -1.887 -4.118 21.255 1.00 87.50 108 LYS A O 1
ATOM 872 N N . SER A 1 109 ? -2.446 -3.009 19.412 1.00 89.19 109 SER A N 1
ATOM 873 C CA . SER A 1 109 ? -1.978 -4.055 18.506 1.00 89.19 109 SER A CA 1
ATOM 874 C C . SER A 1 109 ? -0.783 -3.543 17.727 1.00 89.19 109 SER A C 1
ATOM 876 O O . SER A 1 109 ? -0.851 -2.462 17.131 1.00 89.19 109 SER A O 1
ATOM 878 N N . GLU A 1 110 ? 0.243 -4.371 17.660 1.00 93.00 110 GLU A N 1
ATOM 879 C CA . GLU A 1 110 ? 1.423 -4.203 16.836 1.00 93.00 110 GLU A CA 1
ATOM 880 C C . GLU A 1 110 ? 1.221 -4.939 15.515 1.00 93.00 110 GLU A C 1
ATOM 882 O O . GLU A 1 110 ? 0.375 -5.830 15.384 1.00 93.00 110 GLU A O 1
ATOM 887 N N . LEU A 1 111 ? 2.008 -4.558 14.513 1.00 94.81 111 LEU A N 1
ATOM 888 C CA . LEU A 1 111 ? 1.976 -5.185 13.198 1.00 94.81 111 LEU A CA 1
ATOM 889 C C . LEU A 1 111 ? 3.231 -6.029 13.006 1.00 94.81 111 LEU A C 1
ATOM 891 O O . LEU A 1 111 ? 4.346 -5.506 13.067 1.00 94.81 111 LEU A O 1
ATOM 895 N N . LEU A 1 112 ? 3.041 -7.318 12.731 1.00 95.06 112 LEU A N 1
ATOM 896 C CA . LEU A 1 112 ? 4.120 -8.250 12.431 1.00 95.06 112 LEU A CA 1
ATOM 897 C C . LEU A 1 112 ? 4.243 -8.437 10.921 1.00 95.06 112 LEU A C 1
ATOM 899 O O . LEU A 1 112 ? 3.316 -8.906 10.251 1.00 95.06 112 LEU A O 1
ATOM 903 N N . PHE A 1 113 ? 5.420 -8.131 10.390 1.00 94.56 113 PHE A N 1
ATOM 904 C CA . PHE A 1 113 ? 5.752 -8.320 8.987 1.00 94.56 113 PHE A CA 1
ATOM 905 C C . PHE A 1 113 ? 6.849 -9.366 8.824 1.00 94.56 113 PHE A C 1
ATOM 907 O O . PHE A 1 113 ? 7.810 -9.402 9.585 1.00 94.56 113 PHE A O 1
ATOM 914 N N . SER A 1 114 ? 6.737 -10.195 7.788 1.00 91.50 114 SER A N 1
ATOM 915 C CA . SER A 1 114 ? 7.866 -10.973 7.279 1.00 91.50 114 SER A CA 1
ATOM 916 C C . SER A 1 114 ? 8.583 -10.153 6.213 1.00 91.50 114 SER A C 1
ATOM 918 O O . SER A 1 114 ? 7.939 -9.695 5.259 1.00 91.50 114 SER A O 1
ATOM 920 N N . ILE A 1 115 ? 9.898 -10.013 6.338 1.00 87.06 115 ILE A N 1
ATOM 921 C CA . ILE A 1 115 ? 10.743 -9.354 5.345 1.00 87.06 115 ILE A CA 1
ATOM 922 C C . ILE A 1 115 ? 10.993 -10.332 4.199 1.00 87.06 115 ILE A C 1
ATOM 924 O O .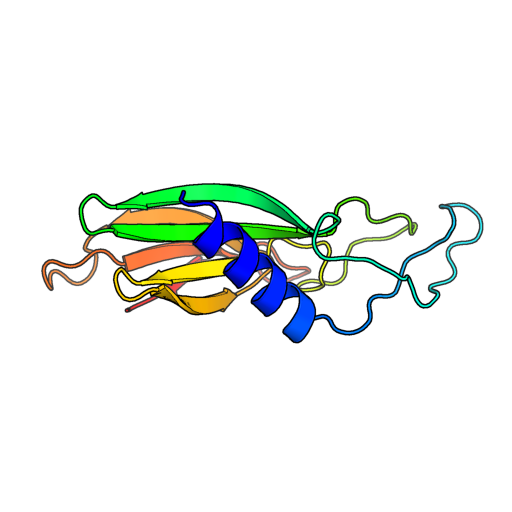 ILE A 1 115 ? 11.411 -11.470 4.413 1.00 87.06 115 ILE A O 1
ATOM 928 N N . ASN A 1 116 ? 10.731 -9.875 2.979 1.00 72.88 116 ASN A N 1
ATOM 929 C CA . ASN A 1 116 ? 11.021 -10.596 1.751 1.00 72.88 116 ASN A CA 1
ATOM 930 C C . ASN A 1 116 ? 11.736 -9.646 0.783 1.00 72.88 116 ASN A C 1
ATOM 932 O O . ASN A 1 116 ? 11.125 -9.098 -0.136 1.00 72.88 116 ASN A O 1
ATOM 936 N N . ARG A 1 117 ? 13.025 -9.409 1.048 1.00 75.94 117 ARG A N 1
ATOM 937 C CA . ARG A 1 117 ? 13.902 -8.561 0.234 1.00 75.94 117 ARG A CA 1
ATOM 938 C C . ARG A 1 117 ? 15.047 -9.388 -0.331 1.00 75.94 117 ARG A C 1
ATOM 94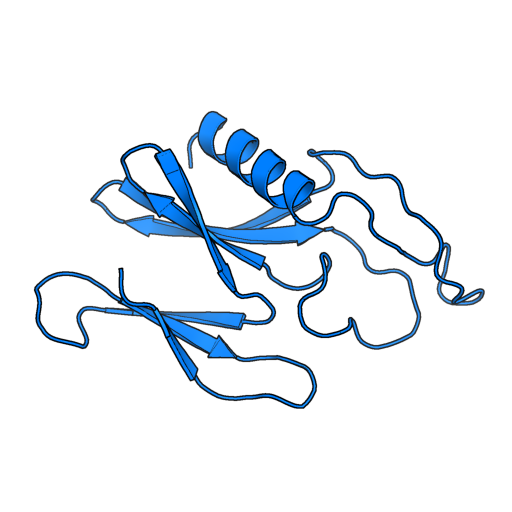0 O O . ARG A 1 117 ? 15.409 -10.436 0.203 1.00 75.94 117 ARG A O 1
ATOM 947 N N . TYR A 1 118 ? 15.649 -8.893 -1.407 1.00 67.81 118 TYR A N 1
ATOM 948 C CA . TYR A 1 118 ? 16.775 -9.554 -2.056 1.00 67.81 118 TYR A CA 1
ATOM 949 C C . TYR A 1 118 ? 17.940 -9.774 -1.073 1.00 67.81 118 TYR A C 1
ATOM 951 O O . TYR A 1 118 ? 18.575 -8.823 -0.626 1.00 67.81 118 TYR A O 1
ATOM 959 N N . GLY A 1 119 ? 18.191 -11.036 -0.704 1.00 65.19 119 GLY A N 1
ATOM 960 C CA . GLY A 1 119 ? 19.253 -11.429 0.231 1.00 65.19 119 GLY A CA 1
ATOM 961 C C . GLY A 1 119 ? 19.003 -11.091 1.709 1.00 65.19 119 GLY A C 1
ATOM 962 O O . GLY A 1 119 ? 19.879 -11.347 2.532 1.00 65.19 119 GLY A O 1
ATOM 963 N N . ILE A 1 120 ? 17.833 -10.546 2.062 1.00 67.56 120 ILE A N 1
ATOM 964 C CA . ILE A 1 120 ? 17.476 -10.161 3.434 1.00 67.56 120 ILE A CA 1
ATOM 965 C C . ILE A 1 120 ? 16.106 -10.757 3.772 1.00 67.56 120 ILE A C 1
ATOM 967 O O . ILE A 1 120 ? 15.081 -10.371 3.206 1.00 67.56 120 ILE A O 1
ATOM 971 N N . GLY A 1 121 ? 16.101 -11.696 4.718 1.00 71.50 121 GLY A N 1
ATOM 972 C CA . GLY A 1 121 ? 14.896 -12.291 5.292 1.00 71.50 121 GLY A CA 1
ATOM 973 C C . GLY A 1 121 ? 14.817 -12.051 6.798 1.00 71.50 121 GLY A C 1
ATOM 974 O O . GLY A 1 121 ? 15.793 -11.641 7.423 1.00 71.50 121 GLY A O 1
ATOM 975 N N . GLY A 1 122 ? 13.653 -12.313 7.387 1.00 82.69 122 GLY A N 1
ATOM 976 C CA . GLY A 1 122 ? 13.423 -12.146 8.821 1.00 82.69 122 GLY A CA 1
ATOM 977 C C . GLY A 1 122 ? 12.019 -11.643 9.123 1.00 82.69 122 GLY A C 1
ATOM 978 O O . GLY A 1 122 ? 11.133 -11.702 8.267 1.00 82.69 122 GLY A O 1
ATOM 979 N N . TYR A 1 123 ? 11.829 -11.141 10.339 1.00 82.38 123 TYR A N 1
ATOM 980 C CA . TYR A 1 123 ? 10.579 -10.535 10.782 1.00 82.38 123 TYR A CA 1
ATOM 981 C C . TYR A 1 123 ? 10.852 -9.168 11.398 1.00 82.38 123 TYR A C 1
ATOM 983 O O . TYR A 1 123 ? 11.863 -8.987 12.074 1.00 82.38 123 TYR A O 1
ATOM 991 N N . GLU A 1 124 ? 9.933 -8.236 11.181 1.00 84.31 124 GLU A N 1
ATOM 992 C CA . GLU A 1 124 ? 9.965 -6.902 11.768 1.00 84.31 124 GLU A CA 1
ATOM 993 C C . GLU A 1 124 ? 8.639 -6.618 12.475 1.00 84.31 124 GLU A C 1
ATOM 995 O O . GLU A 1 124 ? 7.562 -6.902 11.939 1.00 84.31 124 GLU A O 1
ATOM 1000 N N . LEU A 1 125 ? 8.734 -6.091 13.698 1.00 82.88 125 LEU A N 1
ATOM 1001 C CA . LEU A 1 125 ? 7.598 -5.714 14.532 1.00 82.88 125 LEU A CA 1
ATOM 1002 C C . LEU A 1 125 ? 7.522 -4.190 14.594 1.00 82.88 125 LEU A C 1
ATOM 1004 O O . LEU A 1 125 ? 8.433 -3.542 15.110 1.00 82.88 125 LEU A O 1
ATOM 1008 N N . PHE A 1 126 ? 6.432 -3.622 14.085 1.00 83.69 126 PHE A N 1
ATOM 1009 C CA . PHE A 1 126 ? 6.211 -2.180 14.131 1.00 83.69 126 PHE A CA 1
ATOM 1010 C C . PHE A 1 126 ? 5.369 -1.811 15.348 1.00 83.69 126 PHE A C 1
ATOM 1012 O O . PHE A 1 126 ? 4.192 -2.174 15.434 1.00 83.69 126 PHE A O 1
ATOM 1019 N N . LEU A 1 127 ? 5.991 -1.048 16.247 1.00 75.75 127 LEU A N 1
ATOM 1020 C CA . LEU A 1 127 ? 5.335 -0.367 17.358 1.00 75.75 127 LEU A CA 1
ATOM 1021 C C . LEU A 1 127 ? 4.755 0.966 16.877 1.00 75.75 127 LEU A C 1
ATOM 1023 O O . LEU A 1 127 ? 5.183 1.529 15.863 1.00 75.75 127 LEU A O 1
ATOM 1027 N N . ARG A 1 128 ? 3.749 1.463 17.587 1.00 62.53 128 ARG A N 1
ATOM 1028 C CA . ARG A 1 128 ? 2.918 2.560 17.104 1.00 62.53 128 ARG A CA 1
ATOM 1029 C C . ARG A 1 128 ? 3.367 3.942 17.535 1.00 62.53 128 ARG A C 1
ATOM 1031 O O . ARG A 1 128 ? 3.683 4.112 18.729 1.00 62.53 128 ARG A O 1
#

Foldseek 3Di:
DDPVLLQVVLVVLCVVPVWDWADPAAVVQDTDTDDDDSVQKDWDDWDADPQGKIKIWIAGPDHHYPDDDAWFDRHWTWIWMADNVRDIDTDGTQWDFDDWADPVPPPHIWTKIWHHGDVDTDIDIDDD

Sequence (128 aa):
MPSEIIAALRQQFRKKFRSIDNCRNLDENVLKPWLYCEDDISIGKVYCSQKGWFVAEMKRAEYRSDGPIEGGGPFDAQWYVVEPTGAIRFLDSGMRLVDAGDYDRDGKSELLFSINRYGIGGYELFLR

Secondary structure (DSSP, 8-state):
--HHHHHHHHHHHHHH-SSEEE-S-TTT---EEE---STTEEEEEEEE-TTS-EEEEEEES---SSSPPPTTSTTS-EEEEE-TTS-EEEEEESEEEEEEE-SSSSSS-EEEEEEEETTEEEEEEE--